Protein AF-A0A7V3V1Y8-F1 (afdb_monomer_lite)

Secondary structure (DSSP, 8-state):
---GGGB-TTS-BPPEE-SSSTT-EE-TTEETTTTEETTGGG--HHHHHTTEEEEEETTEEEEEEETT-HHHHHHTTSHHHHHHHHHHHHHHTSHHHHHHHHH-GGG-B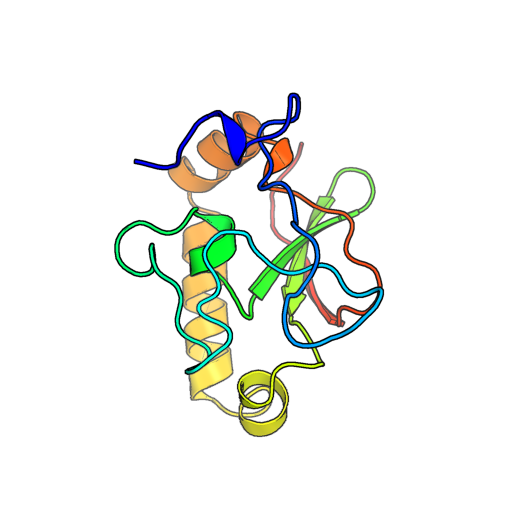--SSEEEEEEEEEE-

Foldseek 3Di:
DDDPVQADPLRDGDWDDDPVDPPDTDGPQAPPVVRDGVCVVPDDPQVVCPQWAFADDPFWTFIWGQPVDPCCVVPVPPPVNVVVVVVVLVVCQDPVNLVVCVVRVSSHHHDDRIGTDGIHPHGD

Sequence (124 aa):
KIPPASISNDQRLVAIPSKSLAGQFVCPFLNEDNNTCAIYSFRPFECQLYPFLLNLRGKKVVLTVDLNCPYIKENIHTCAFKEYLDDLITFLNSPAQINMLKDNPQILAAYEEVSEIVGLDISI

pLDDT: mean 89.18, std 8.45, range [60.94, 96.5]

Structure (mmCIF, N/CA/C/O backbone):
data_AF-A0A7V3V1Y8-F1
#
_entry.id   AF-A0A7V3V1Y8-F1
#
loop_
_atom_site.group_PDB
_atom_site.id
_atom_site.type_symbol
_atom_site.label_atom_id
_atom_site.label_alt_id
_atom_site.label_comp_id
_atom_site.label_asym_id
_atom_site.label_entity_id
_atom_site.label_seq_id
_atom_site.pdbx_PDB_ins_code
_atom_site.Cartn_x
_atom_site.Cartn_y
_atom_site.Cartn_z
_atom_site.occupancy
_atom_site.B_iso_or_equiv
_atom_site.auth_seq_id
_atom_site.auth_comp_id
_atom_site.auth_asym_id
_atom_site.auth_atom_id
_atom_site.pdbx_PDB_model_num
ATOM 1 N N . LYS A 1 1 ? -13.824 0.208 -13.504 1.00 80.94 1 LYS A N 1
ATOM 2 C CA . LYS A 1 1 ? -14.133 -0.722 -12.385 1.00 80.94 1 LYS A CA 1
ATOM 3 C C . LYS A 1 1 ? -13.226 -1.937 -12.514 1.00 80.94 1 LYS A C 1
ATOM 5 O O . LYS A 1 1 ? -12.933 -2.310 -13.643 1.00 80.94 1 LYS A O 1
ATOM 10 N N . ILE A 1 2 ? -12.770 -2.505 -11.399 1.00 88.62 2 ILE A N 1
ATOM 11 C CA . ILE A 1 2 ? -11.880 -3.676 -11.392 1.00 88.62 2 ILE A CA 1
ATOM 12 C C . ILE A 1 2 ? -12.700 -4.923 -11.774 1.00 88.62 2 ILE A C 1
ATOM 14 O O . ILE A 1 2 ? -13.778 -5.110 -11.203 1.00 88.62 2 ILE A O 1
ATOM 18 N N . PRO A 1 3 ? -12.261 -5.742 -12.749 1.00 90.12 3 PRO A N 1
ATOM 19 C CA . PRO A 1 3 ? -12.943 -6.983 -13.103 1.00 90.12 3 PRO A CA 1
ATOM 20 C C . PRO A 1 3 ? -13.023 -7.952 -11.912 1.00 90.12 3 PRO A C 1
ATOM 22 O O . PRO A 1 3 ? -12.005 -8.162 -11.254 1.00 90.12 3 PRO A O 1
ATOM 25 N N . PRO A 1 4 ? -14.174 -8.608 -11.664 1.00 89.69 4 PRO A N 1
ATOM 26 C CA . PRO A 1 4 ? -14.309 -9.570 -10.565 1.00 89.69 4 PRO A CA 1
ATOM 27 C C . PRO A 1 4 ? -13.297 -10.720 -10.621 1.00 89.69 4 PRO A C 1
ATOM 29 O O . PRO A 1 4 ? -12.815 -11.159 -9.589 1.00 89.69 4 PRO A O 1
ATOM 32 N N . ALA A 1 5 ? -12.916 -11.162 -11.824 1.00 91.06 5 ALA A N 1
ATOM 33 C CA . ALA A 1 5 ? -11.918 -12.218 -12.014 1.00 91.06 5 ALA A CA 1
ATOM 34 C C . ALA A 1 5 ? -10.508 -11.837 -11.520 1.00 91.06 5 ALA A C 1
ATOM 36 O O . ALA A 1 5 ? -9.661 -12.708 -11.352 1.00 91.06 5 ALA A O 1
ATOM 37 N N . SER A 1 6 ? -10.244 -10.546 -11.302 1.00 92.38 6 SER A N 1
ATOM 38 C CA . SER A 1 6 ? -8.975 -10.044 -10.771 1.00 92.38 6 SER A CA 1
ATOM 39 C C . SER A 1 6 ? -8.986 -9.896 -9.249 1.00 92.38 6 SER A C 1
ATOM 41 O O . SER A 1 6 ? -8.004 -9.403 -8.701 1.00 92.38 6 SER A O 1
ATOM 43 N N . ILE A 1 7 ? -10.077 -10.273 -8.575 1.00 91.56 7 ILE A N 1
ATOM 44 C CA . ILE A 1 7 ? -10.283 -10.099 -7.136 1.00 91.56 7 ILE A CA 1
ATOM 45 C C . ILE A 1 7 ? -10.509 -11.477 -6.497 1.00 91.56 7 ILE A C 1
ATOM 47 O O . ILE A 1 7 ? -11.308 -12.273 -6.983 1.00 91.56 7 ILE A O 1
ATOM 51 N N . SER A 1 8 ? -9.793 -11.770 -5.414 1.00 90.44 8 SER A N 1
ATOM 52 C CA . SER A 1 8 ? -9.945 -13.000 -4.639 1.00 90.44 8 SER A CA 1
ATOM 53 C C . SER A 1 8 ? -11.204 -12.969 -3.768 1.00 90.44 8 SER A C 1
ATOM 55 O O . SER A 1 8 ? -11.822 -11.922 -3.570 1.00 90.44 8 SER A O 1
ATOM 57 N N . ASN A 1 9 ? -11.553 -14.108 -3.166 1.00 88.19 9 ASN A N 1
ATOM 58 C CA . ASN A 1 9 ? -12.631 -14.168 -2.171 1.00 88.19 9 ASN A CA 1
ATOM 59 C C . ASN A 1 9 ? -12.369 -13.256 -0.958 1.00 88.19 9 ASN A C 1
ATOM 61 O O . ASN A 1 9 ? -13.312 -12.730 -0.376 1.00 88.19 9 ASN A O 1
ATOM 65 N N . ASP A 1 10 ? -11.096 -13.004 -0.640 1.00 87.44 10 ASP A N 1
ATOM 66 C CA . ASP A 1 10 ? -10.671 -12.091 0.429 1.00 87.44 10 ASP A CA 1
ATOM 67 C C . ASP A 1 10 ? -10.598 -10.627 -0.040 1.00 87.44 10 ASP A C 1
ATOM 69 O O . ASP A 1 10 ? -9.987 -9.787 0.614 1.00 87.44 10 ASP A O 1
ATOM 73 N N . GLN A 1 11 ? -11.198 -10.313 -1.194 1.00 88.31 11 GLN A N 1
ATOM 74 C CA . GLN A 1 11 ? -11.265 -8.973 -1.781 1.00 88.31 11 GLN A CA 1
ATOM 75 C C . GLN A 1 11 ? -9.893 -8.342 -2.087 1.00 88.31 11 GLN A C 1
ATOM 77 O O . GLN A 1 11 ? -9.742 -7.122 -2.054 1.00 88.31 11 GLN A O 1
ATOM 82 N N . ARG A 1 12 ? -8.891 -9.163 -2.428 1.00 88.69 12 ARG A N 1
ATOM 8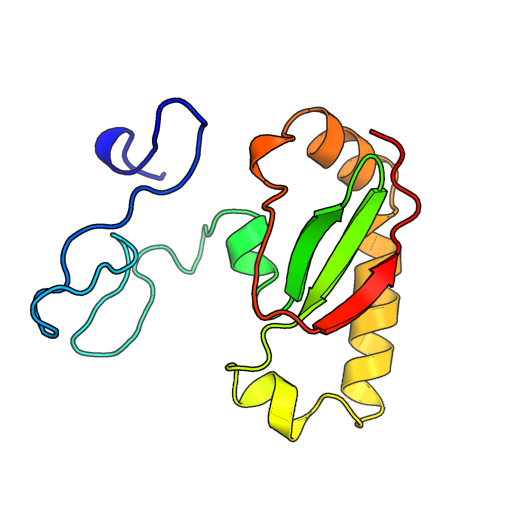3 C CA . ARG A 1 12 ? -7.543 -8.712 -2.819 1.00 88.69 12 ARG A CA 1
ATOM 84 C C . ARG A 1 12 ? -7.282 -8.934 -4.299 1.00 88.69 12 ARG A C 1
ATOM 86 O O . ARG A 1 12 ? -7.827 -9.862 -4.890 1.00 88.69 12 ARG A O 1
ATOM 93 N N . LEU A 1 13 ? -6.414 -8.118 -4.895 1.00 90.81 13 LEU A N 1
ATOM 94 C CA . LEU A 1 13 ? -5.977 -8.351 -6.271 1.00 90.81 13 LEU A CA 1
ATOM 95 C C . LEU A 1 13 ? -5.230 -9.684 -6.391 1.00 90.81 13 LEU A C 1
ATOM 97 O O . LEU A 1 13 ? -4.310 -9.961 -5.624 1.00 90.81 13 LEU A O 1
ATOM 101 N N . VAL A 1 14 ? -5.618 -10.497 -7.373 1.00 92.38 14 VAL A N 1
ATOM 102 C CA . VAL A 1 14 ? -4.981 -11.789 -7.655 1.00 92.38 14 VAL A CA 1
ATOM 103 C C . VAL A 1 14 ? -3.855 -11.582 -8.656 1.00 92.38 14 VAL A C 1
ATOM 105 O O . VAL A 1 14 ? -4.092 -11.113 -9.770 1.00 92.38 14 VAL A O 1
ATOM 108 N N . ALA A 1 15 ? -2.633 -11.938 -8.264 1.00 93.12 15 ALA A N 1
ATOM 109 C CA . ALA A 1 15 ? -1.488 -11.894 -9.160 1.00 93.12 15 ALA A CA 1
ATOM 110 C C . ALA A 1 15 ? -1.611 -12.953 -10.268 1.00 93.12 15 ALA A C 1
ATOM 112 O O . ALA A 1 15 ? -2.119 -14.053 -10.049 1.00 93.12 15 ALA A O 1
ATOM 113 N N . ILE A 1 16 ? -1.124 -12.619 -11.460 1.00 94.75 16 ILE A N 1
ATOM 114 C CA . ILE A 1 16 ? -1.102 -13.502 -12.631 1.00 94.75 16 ILE A CA 1
ATOM 115 C C . ILE A 1 16 ? 0.344 -13.842 -12.999 1.00 94.75 16 ILE A C 1
ATOM 117 O O . ILE A 1 16 ? 1.238 -13.058 -12.680 1.00 94.75 16 ILE A O 1
ATOM 121 N N . PRO A 1 17 ? 0.610 -14.973 -13.674 1.00 96.06 17 PRO A N 1
ATOM 122 C CA . PRO A 1 17 ? 1.948 -15.267 -14.175 1.00 96.06 17 PRO A CA 1
ATOM 123 C C . PRO A 1 17 ? 2.461 -14.146 -15.087 1.00 96.06 17 PRO A C 1
ATOM 125 O O . PRO A 1 17 ? 1.736 -13.686 -15.973 1.00 96.06 17 PRO A O 1
ATOM 128 N N . SER A 1 18 ? 3.705 -13.723 -14.872 1.00 95.44 18 SER A N 1
ATOM 129 C CA . SER A 1 18 ? 4.396 -12.767 -15.740 1.00 95.44 18 SER A CA 1
ATOM 130 C C . SER A 1 18 ? 4.627 -13.377 -17.118 1.00 95.44 18 SER A C 1
ATOM 132 O O . SER A 1 18 ? 5.004 -14.545 -17.244 1.00 95.44 18 SER A O 1
ATOM 134 N N . LYS A 1 19 ? 4.422 -12.573 -18.164 1.00 92.69 19 LYS A N 1
ATOM 135 C CA . LYS A 1 19 ? 4.744 -12.962 -19.542 1.00 92.69 19 LYS A CA 1
ATOM 136 C C . LYS A 1 19 ? 6.244 -12.883 -19.806 1.00 92.69 19 LYS A C 1
ATOM 138 O O . LYS A 1 19 ? 6.759 -13.654 -20.612 1.00 92.69 19 LYS A O 1
ATOM 143 N N . SER A 1 20 ? 6.924 -11.957 -19.133 1.00 91.38 20 SER A N 1
ATOM 144 C CA . SER A 1 20 ? 8.336 -11.646 -19.365 1.00 91.38 20 SER A CA 1
ATOM 145 C C . SER A 1 20 ? 9.288 -12.397 -18.430 1.00 91.38 20 SER A C 1
ATOM 147 O O . SER A 1 20 ? 10.450 -12.604 -18.775 1.00 91.38 20 SER A O 1
ATOM 149 N N . LEU A 1 21 ? 8.822 -12.821 -17.251 1.00 87.50 21 LEU A N 1
ATOM 150 C CA . LEU A 1 21 ? 9.643 -13.406 -16.191 1.00 87.50 21 LEU A CA 1
ATOM 151 C C . LEU A 1 21 ? 9.093 -14.776 -15.783 1.00 87.50 21 LEU A C 1
ATOM 153 O O . LEU A 1 21 ? 8.157 -14.896 -14.991 1.00 87.50 21 LEU A O 1
ATOM 157 N N . ALA A 1 22 ? 9.704 -15.834 -16.321 1.00 91.81 22 ALA A N 1
ATOM 158 C CA . ALA A 1 22 ? 9.298 -17.208 -16.047 1.00 91.81 22 ALA A CA 1
ATOM 159 C C . ALA A 1 22 ? 9.303 -17.513 -14.537 1.00 91.81 22 ALA A C 1
ATOM 161 O O . ALA A 1 22 ? 10.296 -17.290 -13.845 1.00 91.81 22 ALA A O 1
ATOM 162 N N . GLY A 1 23 ? 8.184 -18.043 -14.038 1.00 90.25 23 GLY A N 1
ATOM 163 C CA . GLY A 1 23 ? 8.010 -18.393 -12.624 1.00 90.25 23 GLY A CA 1
ATOM 164 C C . GLY A 1 23 ? 7.696 -17.215 -11.697 1.00 90.25 23 GLY A C 1
ATOM 165 O O . GLY A 1 23 ? 7.526 -17.440 -10.502 1.00 90.25 23 GLY A O 1
ATOM 166 N N . GLN A 1 24 ? 7.587 -15.987 -12.214 1.00 92.06 24 GLN A N 1
ATOM 167 C CA . GLN A 1 24 ? 7.176 -14.825 -11.427 1.00 92.06 24 GLN A CA 1
ATOM 168 C C . GLN A 1 24 ? 5.695 -14.508 -11.617 1.00 92.06 24 GLN A C 1
ATOM 170 O O . GLN A 1 24 ? 5.084 -14.839 -12.635 1.00 92.06 24 GLN A O 1
ATOM 175 N N . PHE A 1 25 ? 5.129 -13.831 -10.624 1.00 92.81 25 PHE A N 1
ATOM 176 C CA . PHE A 1 25 ? 3.755 -13.356 -10.635 1.00 92.81 25 PHE A CA 1
ATOM 177 C C . PHE A 1 25 ? 3.744 -11.832 -10.559 1.00 92.81 25 PHE A C 1
ATOM 179 O O . PHE A 1 25 ? 4.528 -11.232 -9.828 1.00 92.81 25 PHE A O 1
ATOM 186 N N . VAL A 1 26 ? 2.845 -11.210 -11.313 1.00 94.50 26 VAL A N 1
ATOM 187 C CA . VAL A 1 26 ? 2.707 -9.756 -11.430 1.00 94.50 26 VAL A CA 1
ATOM 188 C C . VAL A 1 26 ? 1.261 -9.328 -11.221 1.00 94.50 26 VAL A C 1
ATOM 190 O O . VAL A 1 26 ? 0.323 -10.126 -11.293 1.00 94.50 26 VAL A O 1
ATOM 193 N N . CYS A 1 27 ? 1.071 -8.034 -10.969 1.00 93.69 27 CYS A N 1
ATOM 194 C CA . CYS A 1 27 ? -0.253 -7.426 -10.935 1.00 93.69 27 CYS A CA 1
ATOM 195 C C . CYS A 1 27 ? -0.977 -7.638 -12.282 1.00 93.69 27 CYS A C 1
ATOM 197 O O . CYS A 1 27 ? -0.383 -7.378 -13.329 1.00 93.69 27 CYS A O 1
ATOM 199 N N . PRO A 1 28 ? -2.271 -8.012 -12.290 1.00 95.31 28 PRO A N 1
ATOM 200 C CA . PRO A 1 28 ? -3.034 -8.229 -13.524 1.00 95.31 28 PRO A CA 1
ATOM 201 C C . PRO A 1 28 ? -3.246 -6.960 -14.360 1.00 95.31 28 PRO A C 1
ATOM 203 O O . PRO A 1 28 ? -3.665 -7.044 -15.512 1.00 95.31 28 PRO A O 1
ATOM 206 N N . PHE A 1 29 ? -2.961 -5.787 -13.791 1.00 96.31 29 PHE A N 1
ATOM 207 C CA . PHE A 1 29 ? -3.043 -4.495 -14.471 1.00 96.31 29 PHE A CA 1
ATOM 208 C C . PHE A 1 29 ? -1.673 -3.912 -14.825 1.00 96.31 29 PHE A C 1
ATOM 210 O O . PHE A 1 29 ? -1.621 -2.777 -15.301 1.00 96.31 29 PHE A O 1
ATOM 217 N N . LEU A 1 30 ? -0.578 -4.641 -14.579 1.00 95.62 30 LEU A N 1
ATOM 218 C CA . LEU A 1 30 ? 0.749 -4.232 -15.022 1.00 95.62 30 LEU A CA 1
ATOM 219 C C . LEU A 1 30 ? 0.859 -4.431 -16.533 1.00 95.62 30 LEU A C 1
ATOM 221 O O . LEU A 1 30 ? 0.715 -5.540 -17.045 1.00 95.62 30 LEU A O 1
ATOM 225 N N . ASN A 1 31 ? 1.151 -3.350 -17.244 1.00 95.31 31 ASN A N 1
ATOM 226 C CA . ASN A 1 31 ? 1.656 -3.429 -18.598 1.00 95.31 31 ASN A CA 1
ATOM 227 C C . ASN A 1 31 ? 3.170 -3.675 -18.533 1.00 95.31 31 ASN A C 1
ATOM 229 O O . ASN A 1 31 ? 3.937 -2.755 -18.257 1.00 95.31 31 ASN A O 1
ATOM 233 N N . GLU A 1 32 ? 3.580 -4.925 -18.751 1.00 94.56 32 GLU A N 1
ATOM 234 C CA . GLU A 1 32 ? 4.982 -5.359 -18.663 1.00 94.56 32 GLU A CA 1
ATOM 235 C C . GLU A 1 32 ? 5.882 -4.721 -19.737 1.00 94.56 32 GLU A C 1
ATOM 237 O O . GLU A 1 32 ? 7.090 -4.642 -19.536 1.00 94.56 32 GLU A O 1
ATOM 242 N N . ASP A 1 33 ? 5.321 -4.208 -20.839 1.00 93.75 33 ASP A N 1
ATOM 243 C CA . ASP A 1 33 ? 6.110 -3.619 -21.930 1.00 93.75 33 ASP A CA 1
ATOM 244 C C . ASP A 1 33 ? 6.664 -2.233 -21.564 1.00 93.75 33 ASP A C 1
ATOM 246 O O . ASP A 1 33 ? 7.721 -1.822 -22.040 1.00 93.75 33 ASP A O 1
ATOM 250 N N . ASN A 1 34 ? 5.935 -1.484 -20.732 1.00 94.81 34 ASN A N 1
ATOM 251 C CA . ASN A 1 34 ? 6.276 -0.102 -20.380 1.00 94.81 34 ASN A CA 1
ATOM 252 C C . ASN A 1 34 ? 6.198 0.200 -18.876 1.00 94.81 34 ASN A C 1
ATOM 254 O O . ASN A 1 34 ? 6.331 1.357 -18.480 1.00 94.81 34 ASN A O 1
ATOM 258 N N . ASN A 1 35 ? 5.982 -0.820 -18.045 1.00 91.94 35 ASN A N 1
ATOM 259 C CA . ASN A 1 35 ? 5.865 -0.729 -16.591 1.00 91.94 35 ASN A CA 1
ATOM 260 C C . ASN A 1 35 ? 4.778 0.249 -16.105 1.00 91.94 35 ASN A C 1
ATOM 262 O O . ASN A 1 35 ? 4.932 0.903 -15.073 1.00 91.94 35 ASN A O 1
ATOM 266 N N . THR A 1 36 ? 3.663 0.359 -16.835 1.00 95.00 36 THR A N 1
ATOM 267 C CA . THR A 1 36 ? 2.531 1.224 -16.451 1.00 95.00 36 THR A CA 1
ATOM 268 C C . THR A 1 36 ? 1.360 0.431 -15.876 1.00 95.00 36 THR A C 1
ATOM 270 O O . THR A 1 36 ? 1.162 -0.743 -16.176 1.00 95.00 36 THR A O 1
ATOM 273 N N . CYS A 1 37 ? 0.550 1.081 -15.037 1.00 95.44 37 CYS A N 1
ATOM 274 C CA . CYS A 1 37 ? -0.669 0.493 -14.487 1.00 95.44 37 CYS A CA 1
ATOM 275 C C . CYS A 1 37 ? -1.881 0.850 -15.360 1.00 95.44 37 CYS A C 1
ATOM 277 O O . CYS A 1 37 ? -2.242 2.021 -15.479 1.00 95.44 37 CYS A O 1
ATOM 279 N N . ALA A 1 38 ? -2.567 -0.153 -15.910 1.00 95.94 38 ALA A N 1
ATOM 280 C CA . ALA A 1 38 ? -3.746 0.035 -16.761 1.00 95.94 38 ALA A CA 1
ATOM 281 C C . ALA A 1 38 ? -4.950 0.665 -16.028 1.00 95.94 38 ALA A C 1
ATOM 283 O O . ALA A 1 38 ? -5.871 1.174 -16.664 1.00 95.94 38 ALA A O 1
ATOM 284 N N . ILE A 1 39 ? -4.947 0.646 -14.691 1.00 95.44 39 ILE A N 1
ATOM 285 C CA . ILE A 1 39 ? -6.005 1.212 -13.841 1.00 95.44 39 ILE A CA 1
ATOM 286 C C . ILE A 1 39 ? -5.517 2.400 -13.002 1.00 95.44 39 ILE A C 1
ATOM 288 O O . ILE A 1 39 ? -6.105 2.704 -11.967 1.00 95.44 39 ILE A O 1
ATOM 292 N N . TYR A 1 40 ? -4.440 3.073 -13.426 1.00 94.12 40 TYR A N 1
ATOM 293 C CA . TYR A 1 40 ? -3.758 4.102 -12.629 1.00 94.12 40 TYR A CA 1
ATOM 294 C C . TYR A 1 40 ? -4.694 5.188 -12.067 1.00 94.12 40 TYR A C 1
ATOM 296 O O . TYR A 1 40 ? -4.538 5.602 -10.916 1.00 94.12 40 TYR A O 1
ATOM 304 N N . SER A 1 41 ? -5.688 5.612 -12.853 1.00 93.94 41 SER A N 1
ATOM 305 C CA . SER A 1 41 ? -6.647 6.669 -12.501 1.00 93.94 41 SER A CA 1
ATOM 306 C C . SER A 1 41 ? -7.717 6.259 -11.483 1.00 93.94 41 SER A C 1
ATOM 308 O O . SER A 1 41 ? -8.382 7.130 -10.933 1.00 93.94 41 SER A O 1
ATOM 310 N N . PHE A 1 42 ? -7.900 4.963 -11.220 1.00 94.00 42 PHE A N 1
ATOM 311 C CA . PHE A 1 42 ? -8.890 4.456 -10.260 1.00 94.00 42 PHE A CA 1
ATOM 312 C C . PHE A 1 42 ? -8.333 3.301 -9.415 1.00 94.00 42 PHE A C 1
ATOM 314 O O . PHE A 1 42 ? -9.037 2.338 -9.107 1.00 94.00 42 PHE A O 1
ATOM 321 N N . ARG A 1 43 ? -7.048 3.385 -9.057 1.00 93.88 43 ARG A N 1
ATOM 322 C CA . ARG A 1 43 ? -6.356 2.381 -8.239 1.00 93.88 43 ARG A CA 1
ATOM 323 C C . ARG A 1 43 ? -7.092 2.110 -6.916 1.00 93.88 43 ARG A C 1
ATOM 325 O O . ARG A 1 43 ? -7.651 3.053 -6.352 1.00 93.88 43 ARG A O 1
ATOM 332 N N . PRO A 1 44 ? -7.042 0.869 -6.393 1.00 92.44 44 PRO A N 1
ATOM 333 C CA . PRO A 1 44 ? -7.418 0.585 -5.009 1.00 92.44 44 PRO A CA 1
ATOM 334 C C . PRO A 1 44 ? -6.718 1.521 -4.027 1.00 92.44 44 PRO A C 1
ATOM 336 O O . PRO A 1 44 ? -5.633 2.026 -4.324 1.00 92.44 44 PRO A O 1
ATOM 339 N N . PHE A 1 45 ? -7.327 1.732 -2.864 1.00 93.12 45 PHE A N 1
ATOM 340 C CA . PHE A 1 45 ? -6.824 2.662 -1.856 1.00 93.12 45 PHE A CA 1
ATOM 341 C C . PHE A 1 45 ? -5.370 2.353 -1.469 1.00 93.12 45 PHE A C 1
ATOM 343 O O . PHE A 1 45 ? -4.508 3.219 -1.572 1.00 93.12 45 PHE A O 1
ATOM 350 N N . GLU A 1 46 ? -5.058 1.097 -1.156 1.00 90.31 46 GLU A N 1
ATOM 351 C CA . GLU A 1 46 ? -3.710 0.624 -0.839 1.00 90.31 46 GLU A CA 1
ATOM 352 C C . GLU A 1 46 ? -2.707 0.852 -1.980 1.00 90.31 46 GLU A C 1
ATOM 354 O O . GLU A 1 46 ? -1.562 1.228 -1.743 1.00 90.31 46 GLU A O 1
ATOM 359 N N . CYS A 1 47 ? -3.136 0.712 -3.238 1.00 91.81 47 CYS A N 1
ATOM 360 C CA . CYS A 1 47 ? -2.283 0.959 -4.401 1.00 91.81 47 CYS A CA 1
ATOM 361 C C . CYS A 1 47 ? -2.010 2.452 -4.641 1.00 91.81 47 CYS A C 1
ATOM 363 O O . CYS A 1 47 ? -1.069 2.783 -5.366 1.00 91.81 47 CYS A O 1
ATOM 365 N N . GLN A 1 48 ? -2.841 3.351 -4.105 1.00 93.81 48 GLN A N 1
ATOM 366 C CA . GLN A 1 48 ? -2.597 4.797 -4.146 1.00 93.81 48 GLN A CA 1
ATOM 367 C C . GLN A 1 48 ? -1.559 5.224 -3.107 1.00 93.81 48 GLN A C 1
ATOM 369 O O . GLN A 1 48 ? -0.877 6.219 -3.326 1.00 93.81 48 GLN A O 1
ATOM 374 N N . LEU A 1 49 ? -1.425 4.462 -2.017 1.00 94.12 49 LEU A N 1
ATOM 375 C CA . LEU A 1 49 ? -0.481 4.753 -0.942 1.00 94.12 49 LEU A CA 1
ATOM 376 C C . LEU A 1 49 ? 0.959 4.368 -1.284 1.00 94.12 49 LEU A C 1
ATOM 378 O O . LEU A 1 49 ? 1.867 4.933 -0.688 1.00 94.12 49 LEU A O 1
ATOM 382 N N . TYR A 1 50 ? 1.194 3.457 -2.236 1.00 91.75 50 TYR A N 1
ATOM 383 C CA . TYR A 1 50 ? 2.551 3.036 -2.605 1.00 91.75 50 TYR A CA 1
ATOM 384 C C . TYR A 1 50 ? 3.458 4.252 -2.898 1.00 91.75 50 TYR A C 1
ATOM 386 O O . TYR A 1 50 ? 3.075 5.102 -3.709 1.00 91.75 50 TYR A O 1
ATOM 394 N N . PRO A 1 51 ? 4.657 4.349 -2.288 1.00 93.50 51 PRO A N 1
ATOM 395 C CA . PRO A 1 51 ? 5.415 3.281 -1.611 1.00 93.50 51 PRO A CA 1
ATOM 396 C C . PRO A 1 51 ? 5.137 3.066 -0.112 1.00 93.50 51 PRO A C 1
ATOM 398 O O . PRO A 1 51 ? 5.873 2.329 0.544 1.00 93.50 51 PRO A O 1
ATOM 401 N N . PHE A 1 52 ? 4.096 3.684 0.440 1.00 94.81 52 PHE A N 1
ATOM 402 C CA . PHE A 1 52 ? 3.644 3.464 1.810 1.00 94.81 52 PHE A CA 1
ATOM 403 C C . PHE A 1 52 ? 2.679 2.275 1.888 1.00 94.81 52 PHE A C 1
ATOM 405 O O . PHE A 1 52 ? 1.775 2.128 1.064 1.00 94.81 52 PHE A O 1
ATOM 412 N N . LEU A 1 53 ? 2.865 1.427 2.896 1.00 92.62 53 LEU A N 1
ATOM 413 C CA . LEU A 1 53 ? 2.160 0.161 3.068 1.00 92.62 53 LEU 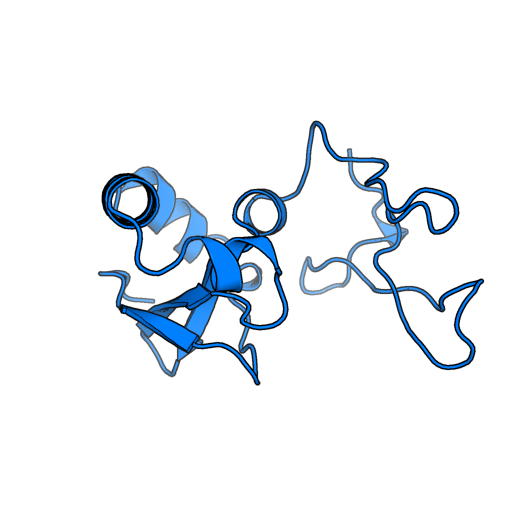A CA 1
ATOM 414 C C . LEU A 1 53 ? 1.537 0.089 4.466 1.00 92.62 53 LEU A C 1
ATOM 416 O O . LEU A 1 53 ? 2.223 0.286 5.473 1.00 92.62 53 LEU A O 1
ATOM 420 N N . LEU A 1 54 ? 0.240 -0.224 4.524 1.00 92.38 54 LEU A N 1
ATOM 421 C CA . LEU A 1 54 ? -0.495 -0.446 5.770 1.00 92.38 54 LEU A CA 1
ATOM 422 C C . LEU A 1 54 ? -0.307 -1.891 6.234 1.00 92.38 54 LEU A C 1
ATOM 424 O O . LEU A 1 54 ? -0.778 -2.830 5.588 1.00 92.38 54 LEU A O 1
ATOM 428 N N . ASN A 1 55 ? 0.382 -2.058 7.360 1.00 88.19 55 ASN A N 1
ATOM 429 C CA . ASN A 1 55 ? 0.748 -3.355 7.908 1.00 88.19 55 ASN A CA 1
ATOM 430 C C . ASN A 1 55 ? -0.016 -3.645 9.204 1.00 88.19 55 ASN A C 1
ATOM 432 O O . ASN A 1 55 ? -0.104 -2.783 10.078 1.00 88.19 55 ASN A O 1
ATOM 436 N N . LEU A 1 56 ? -0.567 -4.852 9.343 1.00 86.44 56 LEU A N 1
ATOM 437 C CA . LEU A 1 56 ? -1.218 -5.293 10.577 1.00 86.44 56 LEU A CA 1
ATOM 438 C C . LEU A 1 56 ? -0.244 -6.131 11.404 1.00 86.44 56 LEU A C 1
ATOM 440 O O . LEU A 1 56 ? 0.070 -7.265 11.048 1.00 86.44 56 LEU A O 1
ATOM 444 N N . ARG A 1 57 ? 0.196 -5.596 12.547 1.00 80.94 57 ARG A N 1
ATOM 445 C CA . ARG A 1 57 ? 1.055 -6.310 13.500 1.00 80.94 57 ARG A CA 1
ATOM 446 C C . ARG A 1 57 ? 0.313 -6.542 14.807 1.00 80.94 57 ARG A C 1
ATOM 448 O O . ARG A 1 57 ? 0.117 -5.633 15.616 1.00 80.94 57 ARG A O 1
ATOM 455 N N . GLY A 1 58 ? -0.127 -7.781 15.014 1.00 81.38 58 GLY A N 1
ATOM 456 C CA . GLY A 1 58 ? -1.015 -8.118 16.124 1.00 81.38 58 GLY A CA 1
ATOM 457 C C . GLY A 1 58 ? -2.343 -7.368 15.995 1.00 81.38 58 GLY A C 1
ATOM 458 O O . GLY A 1 58 ? -3.109 -7.639 15.079 1.00 81.38 58 GLY A O 1
ATOM 459 N N . LYS A 1 59 ? -2.602 -6.420 16.903 1.00 81.62 59 LYS A N 1
ATOM 460 C CA . LYS A 1 59 ? -3.808 -5.565 16.903 1.00 81.62 59 LYS A CA 1
ATOM 461 C C . LYS A 1 59 ? -3.531 -4.102 16.539 1.00 81.62 59 LYS A C 1
ATOM 463 O O . LYS A 1 59 ? -4.352 -3.234 16.815 1.00 81.62 59 LYS A O 1
ATOM 468 N N . LYS A 1 60 ? -2.347 -3.811 15.996 1.00 84.06 60 LYS A N 1
ATOM 469 C CA . LYS A 1 60 ? -1.924 -2.452 15.648 1.00 84.06 60 LYS A CA 1
ATOM 470 C C . LYS A 1 60 ? -1.725 -2.324 14.148 1.00 84.06 60 LYS A C 1
ATOM 472 O O . LYS A 1 60 ? -1.100 -3.192 13.537 1.00 84.06 60 LYS A O 1
ATOM 477 N N . VAL A 1 61 ? -2.204 -1.219 13.587 1.00 88.88 61 VAL A N 1
ATOM 478 C CA . VAL A 1 61 ? -1.860 -0.820 12.220 1.00 88.88 61 VAL A CA 1
ATOM 479 C C . VAL A 1 61 ? -0.578 -0.008 12.254 1.00 88.88 61 VAL A C 1
ATOM 481 O O . VAL A 1 61 ? -0.440 0.924 13.043 1.00 88.88 61 VAL A O 1
ATOM 484 N N . VAL A 1 62 ? 0.359 -0.361 11.389 1.00 90.06 62 VAL A N 1
ATOM 485 C CA . VAL A 1 62 ? 1.650 0.302 11.247 1.00 90.06 62 VAL A CA 1
ATOM 486 C C . VAL A 1 62 ? 1.778 0.784 9.812 1.00 90.06 62 VAL A C 1
ATOM 488 O O . VAL A 1 62 ? 1.527 0.026 8.874 1.00 90.06 62 VAL A O 1
ATOM 491 N N . LEU A 1 63 ? 2.172 2.040 9.636 1.00 92.00 63 LEU A N 1
ATOM 492 C CA . LEU A 1 63 ? 2.562 2.559 8.338 1.00 92.00 63 LEU A CA 1
ATOM 493 C C . LEU A 1 63 ? 4.035 2.221 8.108 1.00 92.00 63 LEU A C 1
ATOM 495 O O . LEU A 1 63 ? 4.921 2.548 8.904 1.00 92.00 63 LEU A O 1
ATOM 499 N N . THR A 1 64 ? 4.282 1.532 7.007 1.00 91.81 64 THR A N 1
ATOM 500 C CA . THR A 1 64 ? 5.600 1.042 6.611 1.00 91.81 64 THR A CA 1
ATOM 501 C C . THR A 1 64 ? 5.941 1.549 5.216 1.00 91.81 64 THR A C 1
ATOM 503 O O . THR A 1 64 ? 5.064 2.051 4.512 1.00 91.81 64 THR A O 1
ATOM 506 N N . VAL A 1 65 ? 7.204 1.447 4.810 1.00 92.19 65 VAL A N 1
ATOM 507 C CA . VAL A 1 65 ? 7.636 1.775 3.442 1.00 92.19 65 VAL A CA 1
ATOM 508 C C . VAL A 1 65 ? 8.321 0.590 2.787 1.00 92.19 65 VAL A C 1
ATOM 510 O O . VAL A 1 65 ? 9.018 -0.185 3.450 1.00 92.19 65 VAL A O 1
ATOM 513 N N . ASP A 1 66 ? 8.143 0.486 1.473 1.00 90.19 66 ASP A N 1
ATOM 514 C CA . ASP A 1 66 ? 8.865 -0.475 0.648 1.00 90.19 66 ASP A CA 1
ATOM 515 C C . ASP A 1 66 ? 10.309 -0.006 0.407 1.00 90.19 66 ASP A C 1
ATOM 517 O O . ASP A 1 66 ? 10.562 0.972 -0.304 1.00 90.19 66 ASP A O 1
ATOM 521 N N . LEU A 1 67 ? 11.271 -0.727 0.986 1.00 85.56 67 LEU A N 1
ATOM 522 C CA . LEU A 1 67 ? 12.696 -0.436 0.832 1.00 85.56 67 LEU A CA 1
ATOM 523 C C . LEU A 1 67 ? 13.244 -0.802 -0.549 1.00 85.56 67 LEU A C 1
ATOM 525 O O . LEU A 1 67 ? 14.349 -0.378 -0.883 1.00 85.56 67 LEU A O 1
ATOM 529 N N . ASN A 1 68 ? 12.508 -1.551 -1.370 1.00 86.44 68 ASN A N 1
ATOM 530 C CA . ASN A 1 68 ? 12.896 -1.826 -2.750 1.00 86.44 68 ASN A CA 1
ATOM 531 C C . ASN A 1 68 ? 12.591 -0.646 -3.682 1.00 86.44 68 ASN A C 1
ATOM 533 O O . ASN A 1 68 ? 13.198 -0.540 -4.750 1.00 86.44 68 ASN A O 1
ATOM 537 N N . CYS A 1 69 ? 11.728 0.285 -3.264 1.00 88.94 69 CYS A N 1
ATOM 538 C CA . CYS A 1 69 ? 11.358 1.453 -4.048 1.00 88.94 69 CYS A CA 1
ATOM 539 C C . CYS A 1 69 ? 12.519 2.468 -4.158 1.00 88.94 69 CYS A C 1
ATOM 541 O O . CYS A 1 69 ? 12.970 2.993 -3.133 1.00 88.94 69 CYS A O 1
ATOM 543 N N . PRO A 1 70 ? 12.978 2.827 -5.377 1.00 90.88 70 PRO A N 1
ATOM 544 C CA . PRO A 1 70 ? 14.027 3.833 -5.562 1.00 90.88 70 PRO A CA 1
ATOM 545 C C . PRO A 1 70 ? 13.670 5.191 -4.949 1.00 90.88 70 PRO A C 1
ATOM 547 O O . PRO A 1 70 ? 14.503 5.803 -4.287 1.00 90.88 70 PRO A O 1
ATOM 550 N N . TYR A 1 71 ? 12.402 5.606 -5.070 1.00 93.38 71 TYR A N 1
ATOM 551 C CA . TYR A 1 71 ? 11.922 6.858 -4.486 1.00 93.38 71 TYR A CA 1
ATOM 552 C C . TYR A 1 71 ? 12.156 6.909 -2.971 1.00 93.38 71 TYR 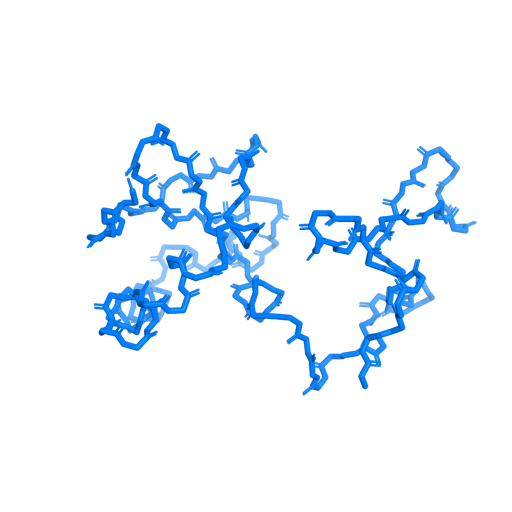A C 1
ATOM 554 O O . TYR A 1 71 ? 12.632 7.923 -2.467 1.00 93.38 71 TYR A O 1
ATOM 562 N N . ILE A 1 72 ? 11.878 5.818 -2.246 1.00 93.12 72 ILE A N 1
ATOM 563 C CA . ILE A 1 72 ? 12.131 5.752 -0.800 1.00 93.12 72 ILE A CA 1
ATOM 564 C C . ILE A 1 72 ? 13.625 5.895 -0.516 1.00 93.12 72 ILE A C 1
ATOM 566 O O . ILE A 1 72 ? 14.005 6.744 0.287 1.00 93.12 72 ILE A O 1
ATOM 570 N N . LYS A 1 73 ? 14.481 5.128 -1.204 1.00 91.12 73 LYS A N 1
ATOM 571 C CA . LYS A 1 73 ? 15.941 5.173 -0.998 1.00 91.12 73 LYS A CA 1
ATOM 572 C C . LYS A 1 73 ? 16.515 6.578 -1.177 1.00 91.12 73 LYS A C 1
ATOM 574 O O . LYS A 1 73 ? 17.401 6.978 -0.430 1.00 91.12 73 LYS A O 1
ATOM 579 N N . GLU A 1 74 ? 16.004 7.316 -2.154 1.00 94.69 74 GLU A N 1
ATOM 580 C CA . GLU A 1 74 ? 16.475 8.660 -2.488 1.00 94.69 74 GLU A CA 1
ATOM 581 C C . GLU A 1 74 ? 15.909 9.743 -1.559 1.00 94.69 74 GLU A C 1
ATOM 583 O O . GLU A 1 74 ? 16.590 10.731 -1.286 1.00 94.69 74 GLU A O 1
ATOM 588 N N . ASN A 1 75 ? 14.677 9.575 -1.059 1.00 95.19 75 ASN A N 1
ATOM 589 C CA . ASN A 1 75 ? 13.932 10.671 -0.433 1.00 95.19 75 ASN A CA 1
ATOM 590 C C . ASN A 1 75 ? 13.672 10.506 1.068 1.00 95.19 75 ASN A C 1
ATOM 592 O O . ASN A 1 75 ? 13.351 11.504 1.712 1.00 95.19 75 ASN A O 1
ATOM 596 N N . ILE A 1 76 ? 13.844 9.317 1.657 1.00 92.62 76 ILE A N 1
ATOM 597 C CA . ILE A 1 76 ? 13.442 9.019 3.050 1.00 92.62 76 ILE A CA 1
ATOM 598 C C . ILE A 1 76 ? 14.034 9.974 4.105 1.00 92.62 76 ILE A C 1
ATOM 600 O O . ILE A 1 76 ? 13.433 10.206 5.152 1.00 92.62 76 ILE A O 1
ATOM 604 N N . HIS A 1 77 ? 15.202 10.565 3.841 1.00 92.38 77 HIS A N 1
ATOM 605 C CA . HIS A 1 77 ? 15.874 11.486 4.766 1.00 92.38 77 HIS A CA 1
ATOM 606 C C . HIS A 1 77 ? 15.611 12.975 4.482 1.00 92.38 77 HIS A C 1
ATOM 608 O O . HIS A 1 77 ? 16.106 13.833 5.216 1.00 92.38 77 HIS A O 1
ATOM 614 N N . THR A 1 78 ? 14.839 13.297 3.445 1.00 96.50 78 THR A N 1
ATOM 615 C CA . THR A 1 78 ? 14.539 14.680 3.049 1.00 96.50 78 THR A CA 1
ATOM 616 C C . THR A 1 78 ? 13.451 15.303 3.927 1.00 96.50 78 THR A C 1
ATOM 618 O O . THR A 1 78 ? 12.634 14.600 4.522 1.00 96.50 78 THR A O 1
ATOM 621 N N . CYS A 1 79 ? 13.411 16.637 4.004 1.00 96.00 79 CYS A N 1
ATOM 622 C CA . CYS A 1 79 ? 12.334 17.341 4.710 1.00 96.00 79 CYS A CA 1
ATOM 623 C C . CYS A 1 79 ? 10.976 17.142 4.025 1.00 96.00 79 CYS A C 1
ATOM 625 O O . CYS A 1 79 ? 10.006 16.842 4.707 1.00 96.00 79 CYS A O 1
ATOM 627 N N . ALA A 1 80 ? 10.928 17.205 2.690 1.00 95.62 80 ALA A N 1
ATOM 628 C CA . ALA A 1 80 ? 9.693 17.020 1.926 1.00 95.62 80 ALA A CA 1
ATOM 629 C C . ALA A 1 80 ? 9.047 15.646 2.175 1.00 95.62 80 ALA A C 1
ATOM 631 O O . ALA A 1 80 ? 7.830 15.538 2.287 1.00 95.62 80 ALA A O 1
ATOM 632 N N . PHE A 1 81 ? 9.860 14.592 2.309 1.00 94.62 81 PHE A N 1
ATOM 633 C CA . PHE A 1 81 ? 9.354 13.267 2.661 1.00 94.62 81 PHE A CA 1
ATOM 634 C C . PHE A 1 81 ? 8.732 13.237 4.063 1.00 94.62 81 PHE A C 1
ATOM 6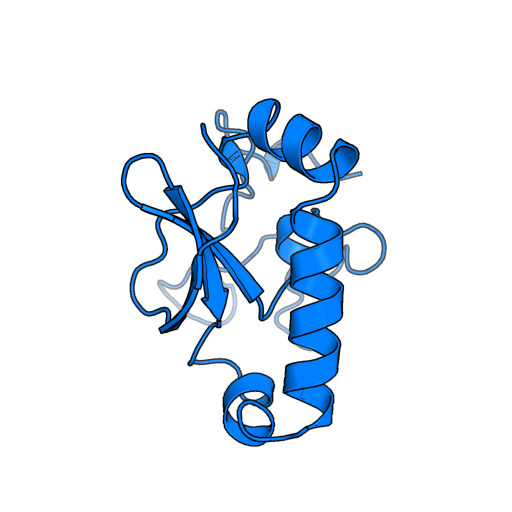36 O O . PHE A 1 81 ? 7.685 12.624 4.249 1.00 94.62 81 PHE A O 1
ATOM 643 N N . LYS A 1 82 ? 9.357 13.907 5.040 1.00 93.56 82 LYS A N 1
ATOM 644 C CA . LYS A 1 82 ? 8.831 14.005 6.411 1.00 93.56 82 LYS A CA 1
ATOM 645 C C . LYS A 1 82 ? 7.522 14.792 6.463 1.00 93.56 82 LYS A C 1
ATOM 647 O O . LYS A 1 82 ? 6.580 14.325 7.081 1.00 93.56 82 LYS A O 1
ATOM 652 N N . GLU A 1 83 ? 7.445 15.922 5.766 1.00 96.38 83 GLU A N 1
ATOM 653 C CA . GLU A 1 83 ? 6.219 16.729 5.677 1.00 96.38 83 GLU A CA 1
ATOM 654 C C . GLU A 1 83 ? 5.067 15.924 5.059 1.00 96.38 83 GLU A C 1
ATOM 656 O O . GLU A 1 83 ? 3.982 15.847 5.630 1.00 96.38 83 GLU A O 1
ATOM 661 N N . TYR A 1 84 ? 5.323 15.234 3.943 1.00 95.31 84 TYR A N 1
ATOM 662 C CA . TYR A 1 84 ? 4.326 14.357 3.328 1.00 95.31 84 TYR A CA 1
ATOM 663 C C . TYR A 1 84 ? 3.900 13.214 4.260 1.00 95.31 84 TYR A C 1
ATOM 665 O O . TYR A 1 84 ? 2.729 12.839 4.302 1.00 95.31 84 TYR A O 1
ATOM 673 N N . LEU A 1 85 ? 4.850 12.641 5.002 1.00 94.56 85 LEU A N 1
ATOM 674 C CA . LEU A 1 85 ? 4.568 11.599 5.979 1.00 94.56 85 LEU A CA 1
ATOM 675 C C . LEU A 1 85 ? 3.646 12.118 7.094 1.00 94.56 85 LEU A C 1
ATOM 677 O O . LEU A 1 85 ? 2.695 11.422 7.440 1.00 94.56 85 LEU A O 1
ATOM 681 N N . ASP A 1 86 ? 3.875 13.323 7.613 1.00 94.81 86 ASP A N 1
ATOM 682 C CA . ASP A 1 86 ? 3.035 13.932 8.653 1.00 94.81 86 ASP A CA 1
ATOM 683 C C . ASP A 1 86 ? 1.599 14.185 8.155 1.00 94.81 86 ASP A C 1
ATOM 685 O O . ASP A 1 86 ? 0.621 13.857 8.844 1.00 94.81 86 ASP A O 1
ATOM 689 N N . ASP A 1 87 ? 1.454 14.681 6.923 1.00 96.19 87 ASP A N 1
ATOM 690 C CA . ASP A 1 87 ? 0.153 14.849 6.266 1.00 96.19 87 ASP A CA 1
ATOM 691 C C . ASP A 1 87 ? -0.559 13.501 6.084 1.00 96.19 87 ASP A C 1
ATOM 693 O O . ASP A 1 87 ? -1.753 13.361 6.373 1.00 96.19 87 ASP A O 1
ATOM 697 N N . LEU A 1 88 ? 0.179 12.477 5.646 1.00 95.56 88 LEU A N 1
ATOM 698 C CA . LEU A 1 88 ? -0.352 11.135 5.437 1.00 95.56 88 LEU A CA 1
ATOM 699 C C . LEU A 1 88 ? -0.797 10.486 6.755 1.00 95.56 88 LEU A C 1
ATOM 701 O O . LEU A 1 88 ? -1.869 9.881 6.806 1.00 95.56 88 LEU A O 1
ATOM 705 N N . ILE A 1 89 ? -0.020 10.633 7.831 1.00 94.56 89 ILE A N 1
ATOM 706 C CA . ILE A 1 89 ? -0.384 10.163 9.176 1.00 94.56 89 ILE A CA 1
ATOM 707 C C . ILE A 1 89 ? -1.668 10.850 9.638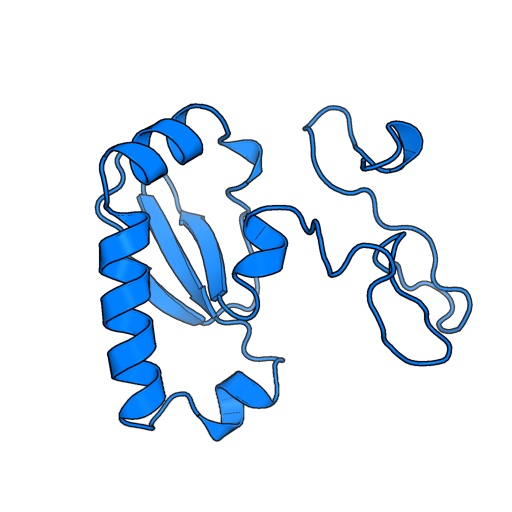 1.00 94.56 89 ILE A C 1
ATOM 709 O O . ILE A 1 89 ? -2.579 10.187 10.138 1.00 94.56 89 ILE A O 1
ATOM 713 N N . THR A 1 90 ? -1.766 12.165 9.445 1.00 96.00 90 THR A N 1
ATOM 714 C CA . THR A 1 90 ? -2.954 12.945 9.811 1.00 96.00 90 THR A CA 1
ATOM 715 C C . THR A 1 90 ? -4.186 12.471 9.041 1.00 96.00 90 THR A C 1
ATOM 717 O O . THR A 1 90 ? -5.246 12.253 9.629 1.00 96.00 90 THR A O 1
ATOM 720 N N . PHE A 1 91 ? -4.044 12.243 7.734 1.00 95.94 91 PHE A N 1
ATOM 721 C CA . PHE A 1 91 ? -5.110 11.715 6.889 1.00 95.94 91 PHE A CA 1
ATOM 722 C C . PHE A 1 91 ? -5.558 10.313 7.325 1.00 95.94 91 PHE A C 1
ATOM 724 O O . PHE A 1 91 ? -6.754 10.074 7.488 1.00 95.94 91 PHE A O 1
ATOM 731 N N . LEU A 1 92 ? -4.622 9.388 7.553 1.00 95.19 92 LEU A N 1
ATOM 732 C CA . LEU A 1 92 ? -4.936 8.003 7.920 1.00 95.19 92 LEU A CA 1
ATOM 733 C C . LEU A 1 92 ? -5.561 7.878 9.318 1.00 95.19 92 LEU A C 1
ATOM 735 O O . LEU A 1 92 ? -6.374 6.980 9.536 1.00 95.19 92 LEU A O 1
ATOM 739 N N . ASN A 1 93 ? -5.230 8.787 10.240 1.00 94.19 93 ASN A N 1
ATOM 740 C CA . ASN A 1 93 ? -5.823 8.850 11.579 1.00 94.19 93 ASN A CA 1
ATOM 741 C C . ASN A 1 93 ? -7.128 9.662 11.640 1.00 94.19 93 ASN A C 1
ATOM 743 O O . ASN A 1 93 ? -7.712 9.815 12.715 1.00 94.19 93 ASN A O 1
ATOM 747 N N . SER A 1 94 ? -7.626 10.183 10.516 1.00 95.69 94 SER A N 1
ATOM 748 C CA . SER A 1 94 ? -8.925 10.852 10.516 1.00 95.69 94 SER A CA 1
ATOM 749 C C . SER A 1 94 ? -10.064 9.838 10.745 1.00 95.69 94 SER A C 1
ATOM 751 O O . SER A 1 94 ? -9.977 8.692 10.287 1.00 95.69 94 SER A O 1
ATOM 753 N N . PRO A 1 95 ? -11.181 10.233 11.391 1.00 94.75 95 PRO A N 1
ATOM 754 C CA . PRO A 1 95 ? -12.295 9.324 11.673 1.00 94.75 95 PRO A CA 1
ATOM 755 C C . PRO A 1 95 ? -12.842 8.595 10.438 1.00 94.75 95 PRO A C 1
ATOM 757 O O . PRO A 1 95 ? -13.242 7.435 10.530 1.00 94.75 95 PRO A O 1
ATOM 760 N N . ALA A 1 96 ? -12.846 9.255 9.276 1.00 95.44 96 ALA A N 1
ATOM 761 C CA . ALA A 1 96 ? -13.328 8.660 8.034 1.00 95.44 96 ALA A CA 1
ATOM 762 C C . ALA A 1 96 ? -12.422 7.510 7.567 1.00 95.44 96 ALA A C 1
ATOM 764 O O . ALA A 1 96 ? -12.918 6.441 7.211 1.00 95.44 96 ALA A O 1
ATOM 765 N N . GLN A 1 97 ? -11.102 7.710 7.610 1.00 94.50 97 GLN A N 1
ATOM 766 C CA . GLN A 1 97 ? -10.121 6.697 7.225 1.00 94.50 97 GLN A CA 1
ATOM 767 C C . GLN A 1 97 ? -10.087 5.555 8.241 1.00 94.50 97 GLN A C 1
ATOM 769 O O . GLN A 1 97 ? -10.073 4.397 7.835 1.00 94.50 97 GLN A O 1
ATOM 774 N N . ILE A 1 98 ? -10.178 5.856 9.539 1.00 92.94 98 ILE A N 1
ATOM 775 C CA . ILE A 1 98 ? -10.258 4.833 10.589 1.00 92.94 98 ILE A CA 1
ATOM 776 C C . ILE A 1 98 ? -11.467 3.918 10.376 1.00 92.94 98 ILE A C 1
ATOM 778 O O . ILE A 1 98 ? -11.317 2.698 10.405 1.00 92.94 98 ILE A O 1
ATOM 782 N N . ASN A 1 99 ? -12.656 4.481 10.149 1.00 93.81 99 ASN A N 1
ATOM 783 C CA . ASN A 1 99 ? -13.858 3.677 9.917 1.00 93.81 99 ASN A CA 1
ATOM 784 C C . ASN A 1 99 ? -13.727 2.841 8.640 1.00 93.81 99 ASN A C 1
ATOM 786 O O . ASN A 1 99 ? -13.974 1.641 8.667 1.00 93.81 99 ASN A O 1
ATOM 790 N N . MET A 1 100 ? -13.234 3.439 7.552 1.00 94.06 100 MET A N 1
ATOM 791 C CA . MET A 1 100 ? -13.007 2.723 6.296 1.00 94.06 100 MET A CA 1
ATOM 792 C C . MET A 1 100 ? -12.018 1.558 6.455 1.00 94.06 100 MET A C 1
ATOM 794 O O . MET A 1 100 ? -12.274 0.485 5.917 1.00 94.06 100 MET A O 1
ATOM 798 N N . LEU A 1 101 ? -10.944 1.714 7.234 1.00 92.19 101 LEU A N 1
ATOM 799 C CA . LEU A 1 101 ? -9.984 0.635 7.495 1.00 92.19 101 LEU A CA 1
ATOM 800 C C . LEU A 1 101 ? -10.559 -0.467 8.396 1.00 92.19 101 LEU A C 1
ATOM 802 O O . LEU A 1 101 ? -10.259 -1.639 8.181 1.00 92.19 101 LEU A O 1
ATOM 806 N N . LYS A 1 102 ? -11.410 -0.117 9.368 1.00 90.31 102 LYS A N 1
ATOM 807 C CA . LYS A 1 102 ? -12.133 -1.094 10.202 1.00 90.31 102 LYS A CA 1
ATOM 808 C C . LYS A 1 102 ? -13.139 -1.911 9.397 1.00 90.31 102 LYS A C 1
ATOM 810 O O . LYS A 1 102 ? -13.241 -3.116 9.602 1.00 90.31 102 LYS A O 1
ATOM 815 N N . ASP A 1 103 ? -13.839 -1.263 8.471 1.00 92.12 103 ASP A N 1
ATOM 816 C CA . ASP A 1 103 ? -14.828 -1.906 7.605 1.00 92.12 103 ASP A CA 1
ATOM 817 C C . ASP A 1 103 ? -14.173 -2.733 6.482 1.00 92.12 103 ASP A C 1
ATOM 819 O O . ASP A 1 103 ? -14.824 -3.589 5.884 1.00 92.12 103 ASP A O 1
ATOM 823 N N . ASN A 1 104 ? -12.886 -2.494 6.193 1.00 90.56 104 ASN A N 1
ATOM 824 C CA . ASN A 1 104 ? -12.137 -3.143 5.114 1.00 90.56 104 ASN A CA 1
ATOM 825 C C . ASN A 1 104 ? -10.780 -3.704 5.593 1.00 90.56 104 ASN A C 1
ATOM 827 O O . ASN A 1 104 ? -9.727 -3.310 5.077 1.00 90.56 104 ASN A O 1
ATOM 831 N N . PRO A 1 105 ? -10.761 -4.650 6.550 1.00 88.06 105 PRO A N 1
ATOM 832 C CA . PRO A 1 105 ? -9.522 -5.170 7.130 1.00 88.06 105 PRO A CA 1
ATOM 833 C C . PRO A 1 105 ? -8.617 -5.886 6.114 1.00 88.06 105 PRO A C 1
ATOM 835 O O . PRO A 1 105 ? -7.416 -5.996 6.341 1.00 88.06 105 PRO A O 1
ATOM 838 N N . GLN A 1 106 ? -9.147 -6.335 4.971 1.00 86.75 106 GLN A N 1
ATOM 839 C CA . GLN A 1 106 ? -8.375 -6.961 3.891 1.00 86.75 106 GLN A CA 1
ATOM 840 C C . GLN A 1 106 ? -7.294 -6.051 3.287 1.00 86.75 106 GLN A C 1
ATOM 842 O O . GLN A 1 106 ? -6.315 -6.572 2.744 1.00 86.75 106 GLN A O 1
ATOM 847 N N . ILE A 1 107 ? -7.471 -4.725 3.396 1.00 89.06 107 ILE A N 1
ATOM 848 C CA . ILE A 1 107 ? -6.518 -3.688 2.959 1.00 89.06 107 ILE A CA 1
ATOM 849 C C . ILE A 1 107 ? -5.217 -3.787 3.764 1.00 89.06 107 ILE A C 1
ATOM 851 O O . ILE A 1 107 ? -4.139 -3.454 3.275 1.00 89.06 107 ILE A O 1
ATOM 855 N N . LEU A 1 108 ? -5.315 -4.270 5.002 1.00 86.81 108 LEU A N 1
ATOM 856 C CA . LEU A 1 108 ? -4.191 -4.438 5.901 1.00 86.81 108 LEU A CA 1
ATOM 857 C C . LEU A 1 108 ? -3.517 -5.773 5.587 1.00 86.81 108 LEU A C 1
ATOM 859 O O . LEU A 1 108 ? -4.126 -6.843 5.688 1.00 86.81 108 LEU A O 1
ATOM 863 N N . ALA A 1 109 ? -2.254 -5.722 5.183 1.00 76.19 109 ALA A N 1
ATOM 864 C CA . ALA A 1 109 ? -1.492 -6.908 4.818 1.00 76.19 109 ALA A CA 1
ATOM 865 C C . ALA A 1 109 ? -0.267 -7.064 5.719 1.00 76.19 109 ALA A C 1
ATOM 867 O O . ALA A 1 109 ? 0.333 -6.086 6.150 1.00 76.19 109 ALA A O 1
ATOM 868 N N . ALA A 1 110 ? 0.104 -8.308 6.014 1.00 73.25 110 ALA A N 1
ATOM 869 C CA . ALA A 1 110 ? 1.320 -8.608 6.755 1.00 73.25 110 ALA A CA 1
ATOM 870 C C . ALA A 1 110 ? 2.492 -8.660 5.766 1.00 73.25 110 ALA A C 1
ATOM 872 O O . ALA A 1 110 ? 2.792 -9.714 5.212 1.00 73.25 110 ALA A O 1
ATOM 873 N N . TYR A 1 111 ? 3.097 -7.508 5.478 1.00 67.69 111 TYR A N 1
ATOM 874 C CA . TYR A 1 111 ? 4.266 -7.453 4.600 1.00 67.69 111 TYR A CA 1
ATOM 875 C C . TYR A 1 111 ? 5.530 -7.851 5.370 1.00 67.69 111 TYR A C 1
ATOM 877 O O . TYR A 1 111 ? 5.838 -7.263 6.414 1.00 67.69 111 TYR A O 1
ATOM 885 N N . GLU A 1 112 ? 6.254 -8.829 4.832 1.00 60.94 112 GLU A N 1
ATOM 886 C CA . GLU A 1 112 ? 7.628 -9.184 5.191 1.00 60.94 112 GLU A CA 1
ATOM 887 C C . GLU A 1 112 ? 8.564 -8.361 4.270 1.00 60.94 112 GLU A C 1
ATOM 889 O O . GLU A 1 112 ? 8.193 -8.087 3.135 1.00 60.94 112 GLU A O 1
ATOM 894 N N . GLU A 1 113 ? 9.724 -7.892 4.753 1.00 64.31 113 GLU A N 1
ATOM 895 C CA . GLU A 1 113 ? 10.663 -6.984 4.030 1.00 64.31 113 GLU A CA 1
ATOM 896 C C . GLU A 1 113 ? 10.303 -5.480 3.944 1.00 64.31 113 GLU A C 1
ATOM 898 O O . GLU A 1 113 ? 10.738 -4.765 3.042 1.00 64.31 113 GLU A O 1
ATOM 903 N N . VAL A 1 114 ? 9.580 -4.946 4.930 1.00 66.81 114 VAL A N 1
ATOM 904 C CA . VAL A 1 114 ? 9.276 -3.503 5.028 1.00 66.81 114 VAL A CA 1
ATOM 905 C C . VAL A 1 114 ? 9.978 -2.836 6.208 1.00 66.81 114 VAL A C 1
ATOM 907 O O . VAL A 1 114 ? 10.226 -3.475 7.234 1.00 66.81 114 VAL A O 1
ATOM 910 N N . SER A 1 115 ? 10.259 -1.533 6.096 1.00 68.56 115 SER A N 1
ATOM 911 C CA . SER A 1 115 ? 10.716 -0.735 7.240 1.00 68.56 115 SER A CA 1
ATOM 912 C C . SER A 1 115 ? 9.530 -0.090 7.944 1.00 68.56 115 SER A C 1
ATOM 914 O O . SER A 1 115 ? 8.695 0.554 7.304 1.00 68.56 115 SER A O 1
ATOM 916 N N . GLU A 1 116 ? 9.449 -0.269 9.262 1.00 74.50 116 GLU A N 1
ATOM 917 C CA . GLU A 1 116 ? 8.479 0.446 10.085 1.00 74.50 116 GLU A CA 1
ATOM 918 C C . GLU A 1 116 ? 8.852 1.918 10.172 1.00 74.50 116 GLU A C 1
ATOM 920 O O . GLU A 1 116 ? 9.955 2.263 10.592 1.00 74.50 116 GLU A O 1
ATOM 925 N N . ILE A 1 117 ? 7.912 2.775 9.785 1.00 74.62 117 ILE A N 1
ATOM 926 C CA . ILE A 1 117 ? 8.089 4.220 9.874 1.00 74.62 117 ILE A CA 1
ATOM 927 C C . ILE A 1 117 ? 7.358 4.753 11.099 1.00 74.62 117 ILE A C 1
ATOM 929 O O . ILE A 1 117 ? 7.935 5.508 11.877 1.00 74.62 117 ILE A O 1
ATOM 933 N N . VAL A 1 118 ? 6.100 4.346 11.298 1.00 77.69 118 VAL A N 1
ATOM 934 C CA . VAL A 1 118 ? 5.277 4.853 12.401 1.00 77.69 118 VAL A CA 1
ATOM 935 C C . VAL A 1 118 ? 4.102 3.922 12.708 1.00 77.69 118 VAL A C 1
ATOM 937 O O . VAL A 1 118 ? 3.520 3.308 11.812 1.00 77.69 118 VAL A O 1
ATOM 940 N N . GLY A 1 119 ? 3.724 3.822 13.983 1.00 66.50 119 GLY A N 1
ATOM 941 C CA . GLY A 1 119 ? 2.460 3.202 14.386 1.00 66.50 119 GLY A CA 1
ATOM 942 C C . GLY A 1 119 ? 1.292 4.167 14.180 1.00 66.50 119 GLY A C 1
ATOM 943 O O . GLY A 1 119 ? 1.414 5.341 14.511 1.00 66.50 119 GLY A O 1
ATOM 944 N N . LEU A 1 120 ? 0.170 3.685 13.648 1.00 73.81 120 LEU A N 1
ATOM 945 C CA . LEU A 1 120 ? -1.056 4.478 13.539 1.00 73.81 120 LEU A CA 1
ATOM 946 C C . LEU A 1 120 ? -1.936 4.260 14.776 1.00 73.81 120 LEU A C 1
ATOM 948 O O . LEU A 1 120 ? -1.962 3.160 15.338 1.00 73.81 120 LEU A O 1
ATOM 952 N N . ASP A 1 121 ? -2.712 5.275 15.162 1.00 72.06 121 ASP A N 1
ATOM 953 C CA . ASP A 1 121 ? -3.612 5.242 16.324 1.00 72.06 121 ASP A CA 1
ATOM 954 C C . ASP A 1 121 ? -4.937 4.539 15.983 1.00 72.06 121 ASP A C 1
ATOM 956 O O . ASP A 1 121 ? -6.044 4.995 16.272 1.00 72.06 121 ASP A O 1
ATOM 960 N N . ILE A 1 122 ? -4.817 3.378 15.341 1.00 68.81 122 ILE A N 1
ATOM 961 C CA . ILE A 1 122 ? -5.930 2.569 14.862 1.00 68.81 122 ILE A CA 1
ATOM 962 C C . ILE A 1 122 ? -5.995 1.311 15.719 1.00 68.81 122 ILE A C 1
ATOM 964 O O . ILE A 1 122 ? -5.121 0.446 15.661 1.00 68.81 122 ILE A O 1
ATOM 968 N N . SER A 1 123 ? -7.055 1.216 16.521 1.00 65.31 123 SER A N 1
ATOM 969 C CA . SER A 1 123 ? -7.405 -0.002 17.256 1.00 65.31 123 SER A CA 1
ATOM 970 C C . SER A 1 123 ? -8.374 -0.831 16.418 1.00 65.31 123 SER A C 1
ATOM 972 O O . SER A 1 123 ? -9.458 -0.335 16.093 1.00 65.31 123 SER A O 1
ATOM 974 N N . ILE A 1 124 ? -7.974 -2.057 16.075 1.00 61.03 124 ILE A N 1
ATOM 975 C CA . ILE A 1 124 ? -8.781 -3.038 15.330 1.00 61.03 124 ILE A CA 1
ATOM 976 C C . ILE A 1 124 ? -9.228 -4.151 16.272 1.00 61.03 124 ILE A C 1
ATOM 978 O O . ILE A 1 124 ? -8.387 -4.624 17.077 1.00 61.03 124 ILE A O 1
#

Radius of gyration: 15.54 Å; chains: 1; bounding box: 31×36×39 Å